Protein AF-A0A7C3BXK2-F1 (afdb_monomer)

Mean predicted aligned error: 7.18 Å

Structure (mmCIF, N/CA/C/O backbone):
data_AF-A0A7C3BXK2-F1
#
_entry.id   AF-A0A7C3BXK2-F1
#
loop_
_atom_site.group_PDB
_atom_site.id
_atom_site.type_symbol
_atom_site.label_atom_id
_atom_site.label_alt_id
_atom_site.label_comp_id
_atom_site.label_asym_id
_atom_site.label_entity_id
_atom_site.label_seq_id
_atom_site.pdbx_PDB_ins_code
_atom_site.Cartn_x
_atom_site.Cartn_y
_atom_site.Cartn_z
_atom_site.occupancy
_atom_site.B_iso_or_equiv
_atom_site.auth_seq_id
_atom_site.auth_comp_id
_atom_site.auth_asym_id
_atom_site.auth_atom_id
_atom_site.pdbx_PDB_model_num
ATOM 1 N N . MET A 1 1 ? 14.398 -15.012 27.381 1.00 55.31 1 MET A N 1
ATOM 2 C CA . MET A 1 1 ? 14.846 -15.913 26.295 1.00 55.31 1 MET A CA 1
ATOM 3 C C . MET A 1 1 ? 15.628 -15.078 25.294 1.00 55.31 1 MET A C 1
ATOM 5 O O . MET A 1 1 ? 15.140 -14.000 24.971 1.00 55.31 1 MET A O 1
ATOM 9 N N . PRO A 1 2 ? 16.831 -15.483 24.858 1.00 60.19 2 PRO A N 1
ATOM 10 C CA . PRO A 1 2 ? 17.572 -14.705 23.875 1.00 60.19 2 PRO A CA 1
ATOM 11 C C . PRO A 1 2 ? 16.828 -14.725 22.532 1.00 60.19 2 PRO A C 1
ATOM 13 O O . PRO A 1 2 ? 16.248 -15.742 22.150 1.00 60.19 2 PRO A O 1
ATOM 16 N N . SER A 1 3 ? 16.816 -13.583 21.844 1.00 68.50 3 SER A N 1
ATOM 17 C CA . SER A 1 3 ? 16.244 -13.423 20.504 1.00 68.50 3 SER A CA 1
ATOM 18 C C . SER A 1 3 ? 16.869 -14.439 19.537 1.00 68.50 3 SER A C 1
ATOM 20 O O . SER A 1 3 ? 18.087 -14.466 19.355 1.00 68.50 3 SER A O 1
ATOM 22 N N . LYS A 1 4 ? 16.044 -15.314 18.950 1.00 73.50 4 LYS A N 1
ATOM 23 C CA . LYS A 1 4 ? 16.469 -16.326 17.974 1.00 73.50 4 LYS A CA 1
ATOM 24 C C . LYS A 1 4 ? 16.441 -15.684 16.586 1.00 73.50 4 LYS A C 1
ATOM 26 O O . LYS A 1 4 ? 15.408 -15.163 16.181 1.00 73.50 4 LYS A O 1
ATOM 31 N N . ARG A 1 5 ? 17.559 -15.710 15.854 1.00 74.25 5 ARG A N 1
ATOM 32 C CA . ARG A 1 5 ? 17.650 -15.165 14.487 1.00 74.25 5 ARG A CA 1
ATOM 33 C C . ARG A 1 5 ? 16.663 -15.912 13.575 1.00 74.25 5 ARG A C 1
ATOM 35 O O . ARG A 1 5 ? 16.865 -17.092 13.309 1.00 74.25 5 ARG A O 1
ATOM 42 N N . THR A 1 6 ? 15.595 -15.246 13.132 1.00 82.06 6 THR A N 1
ATOM 43 C CA . THR A 1 6 ? 14.531 -15.831 12.287 1.00 82.06 6 THR A CA 1
ATOM 44 C C . THR A 1 6 ? 14.745 -15.612 10.786 1.00 82.06 6 THR A C 1
ATOM 46 O O . THR A 1 6 ? 14.051 -16.225 9.983 1.00 82.06 6 THR A O 1
ATOM 49 N N . GLY A 1 7 ? 15.714 -14.781 10.389 1.00 76.75 7 GLY A N 1
ATOM 50 C CA . GLY A 1 7 ? 16.035 -14.514 8.986 1.00 76.75 7 GLY A CA 1
ATOM 51 C C . GLY A 1 7 ? 17.054 -13.387 8.808 1.00 76.75 7 GLY A C 1
ATOM 52 O O . GLY A 1 7 ? 17.555 -12.825 9.785 1.00 76.75 7 GLY A O 1
ATOM 53 N N . ILE A 1 8 ? 17.374 -13.073 7.552 1.00 77.88 8 ILE A N 1
ATOM 54 C CA 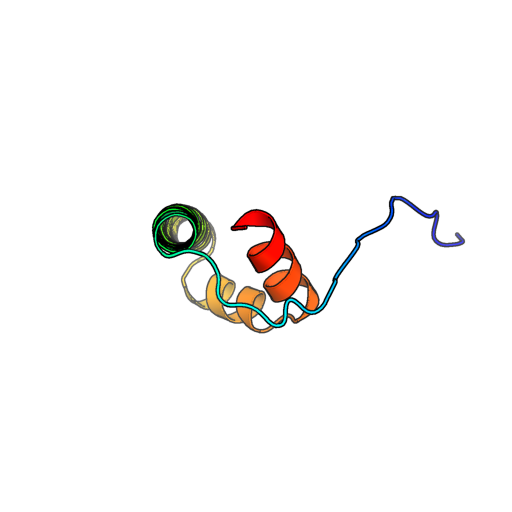. ILE A 1 8 ? 18.185 -11.916 7.152 1.00 77.88 8 ILE A CA 1
ATOM 55 C C . ILE A 1 8 ? 17.304 -11.036 6.265 1.00 77.88 8 ILE A C 1
ATOM 57 O O . ILE A 1 8 ? 16.859 -11.486 5.213 1.00 77.88 8 ILE A O 1
ATOM 61 N N . ALA A 1 9 ? 17.054 -9.797 6.687 1.00 64.19 9 ALA A N 1
ATOM 62 C CA . ALA A 1 9 ? 16.452 -8.776 5.838 1.00 64.19 9 ALA A CA 1
ATOM 63 C C . ALA A 1 9 ? 17.584 -7.957 5.209 1.00 64.19 9 ALA A C 1
ATOM 65 O O . ALA A 1 9 ? 18.341 -7.300 5.922 1.00 64.19 9 ALA A O 1
ATOM 66 N N . ASN A 1 10 ? 17.729 -8.023 3.887 1.00 67.12 10 ASN A N 1
ATOM 67 C CA . ASN A 1 10 ? 18.625 -7.132 3.156 1.00 67.12 10 ASN A CA 1
ATOM 68 C C . ASN A 1 10 ? 17.854 -5.853 2.838 1.00 67.12 10 ASN A C 1
ATOM 70 O O . ASN A 1 10 ? 16.866 -5.909 2.112 1.00 67.12 10 ASN A O 1
ATOM 74 N N . LEU A 1 11 ? 18.303 -4.716 3.375 1.00 62.34 11 LEU A N 1
ATOM 75 C CA . LEU A 1 11 ? 17.679 -3.406 3.150 1.00 62.34 11 LEU A CA 1
ATOM 76 C C . LEU A 1 11 ? 18.658 -2.473 2.411 1.00 62.34 11 LEU A C 1
ATOM 78 O O . LEU A 1 11 ? 19.129 -1.495 2.993 1.00 62.34 11 LEU A O 1
ATOM 82 N N . PRO A 1 12 ? 19.057 -2.803 1.166 1.00 66.75 12 PRO A N 1
ATOM 83 C CA . PRO A 1 12 ? 19.986 -1.977 0.406 1.00 66.75 12 PRO A CA 1
ATOM 84 C C . PRO A 1 12 ? 19.358 -0.617 0.071 1.00 66.75 12 PRO A C 1
ATOM 86 O O . PRO A 1 12 ? 18.184 -0.530 -0.289 1.00 66.75 12 PRO A O 1
ATOM 89 N N . LEU A 1 13 ? 20.153 0.455 0.139 1.00 64.75 13 LEU A N 1
ATOM 90 C CA . LEU A 1 13 ? 19.754 1.733 -0.446 1.00 64.75 13 LEU A CA 1
ATOM 91 C C . LEU A 1 13 ? 19.839 1.619 -1.973 1.00 64.75 13 LEU A C 1
ATOM 93 O O . LEU A 1 13 ? 20.926 1.544 -2.543 1.00 64.75 13 LEU A O 1
ATOM 97 N N . HIS A 1 14 ? 18.693 1.617 -2.649 1.00 69.44 14 HIS A N 1
ATOM 98 C CA . HIS A 1 14 ? 18.654 1.696 -4.105 1.00 69.44 14 HIS A CA 1
ATOM 99 C C . HIS A 1 14 ? 18.854 3.151 -4.551 1.00 69.44 14 HIS A C 1
ATOM 101 O O . HIS A 1 14 ? 18.027 4.014 -4.280 1.00 69.44 14 HIS A O 1
ATOM 107 N N . HIS A 1 15 ? 19.957 3.428 -5.251 1.00 73.75 15 HIS A N 1
ATOM 108 C CA . HIS A 1 15 ? 20.281 4.770 -5.764 1.00 73.75 15 HIS A CA 1
ATOM 109 C C . HIS A 1 15 ? 19.599 5.097 -7.111 1.00 73.75 15 HIS A C 1
ATOM 111 O O . HIS A 1 15 ? 19.725 6.209 -7.621 1.00 73.75 15 HIS A O 1
ATOM 117 N N . GLY A 1 16 ? 18.898 4.126 -7.707 1.00 79.88 16 GLY A N 1
ATOM 118 C CA . GLY A 1 16 ? 18.162 4.267 -8.966 1.00 79.88 16 GLY A CA 1
ATOM 119 C C . GLY A 1 16 ? 16.669 4.536 -8.761 1.00 79.88 16 GLY A C 1
ATOM 120 O O . GLY A 1 16 ? 16.138 4.400 -7.663 1.00 79.88 16 GLY A O 1
ATOM 121 N N . ARG A 1 17 ? 15.967 4.895 -9.840 1.00 81.44 17 ARG A N 1
ATOM 122 C CA . ARG A 1 17 ? 14.498 4.985 -9.836 1.00 81.44 17 ARG A CA 1
ATOM 123 C C . ARG A 1 17 ? 13.894 3.628 -10.175 1.00 81.44 17 ARG A C 1
ATOM 125 O O . ARG A 1 17 ? 14.390 2.947 -11.072 1.00 81.44 17 ARG A O 1
ATOM 132 N N . ALA A 1 18 ? 12.791 3.278 -9.518 1.00 86.69 18 ALA A N 1
ATOM 133 C CA . ALA A 1 18 ? 11.990 2.130 -9.923 1.00 86.69 18 ALA A CA 1
ATOM 134 C C . ALA A 1 18 ? 11.545 2.303 -11.392 1.00 86.69 18 ALA A C 1
ATOM 136 O O . ALA A 1 18 ? 11.058 3.382 -11.757 1.00 86.69 18 ALA A O 1
ATOM 137 N N . PRO A 1 19 ? 11.698 1.279 -12.253 1.00 93.06 19 PRO A N 1
ATOM 138 C CA . PRO A 1 19 ? 11.171 1.321 -13.610 1.00 93.06 19 PRO A CA 1
ATOM 139 C C . PRO A 1 19 ? 9.674 1.653 -13.611 1.00 93.06 19 PRO A C 1
ATOM 141 O O . PRO A 1 19 ? 8.924 1.155 -12.771 1.0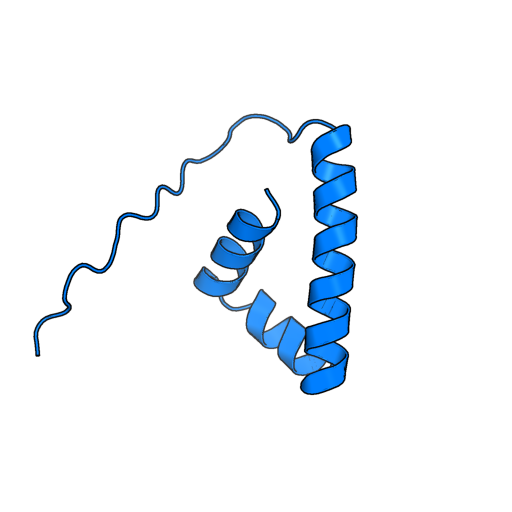0 93.06 19 PRO A O 1
ATOM 144 N N . ARG A 1 20 ? 9.221 2.457 -14.581 1.00 94.44 20 ARG A N 1
ATOM 145 C CA . ARG A 1 20 ? 7.823 2.927 -14.680 1.00 94.44 20 ARG A CA 1
ATOM 146 C C . ARG A 1 20 ? 6.810 1.780 -14.565 1.00 94.44 20 ARG A C 1
ATOM 148 O O . ARG A 1 20 ? 5.868 1.873 -13.787 1.00 94.44 20 ARG A 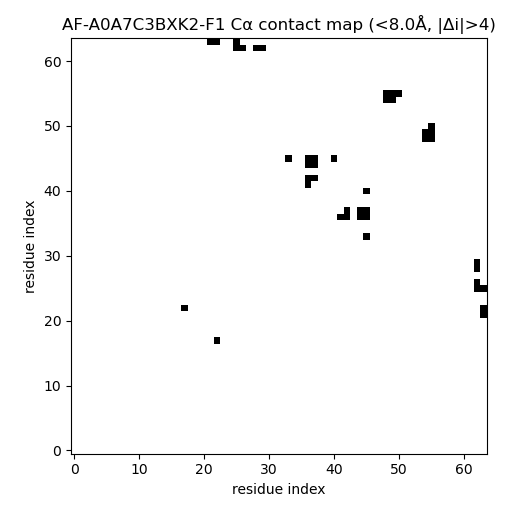O 1
ATOM 155 N N . TRP A 1 21 ? 7.063 0.681 -15.277 1.00 95.50 21 TRP A N 1
ATOM 156 C CA . TRP A 1 21 ? 6.201 -0.502 -15.286 1.00 95.50 21 TRP A CA 1
ATOM 157 C C . TRP A 1 21 ? 6.096 -1.188 -13.916 1.00 95.50 21 TRP A C 1
ATOM 159 O O . TRP A 1 21 ? 5.048 -1.748 -13.599 1.00 95.50 21 TRP A O 1
ATOM 169 N N . LEU A 1 22 ? 7.167 -1.159 -13.114 1.00 94.38 22 LEU A N 1
ATOM 170 C CA . LEU A 1 22 ? 7.183 -1.747 -11.776 1.00 94.38 22 LEU A CA 1
ATOM 171 C C . LEU A 1 22 ? 6.395 -0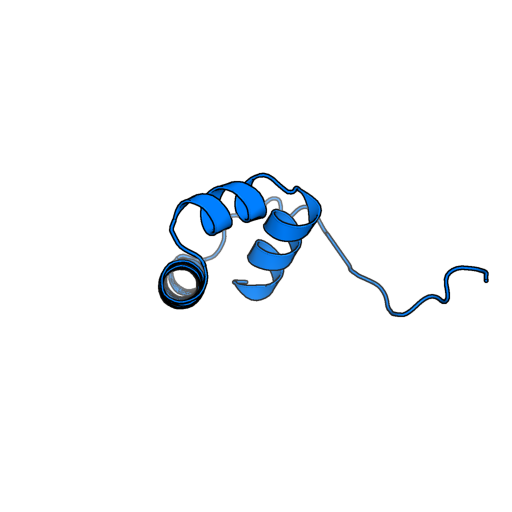.854 -10.831 1.00 94.38 22 LEU A C 1
ATOM 173 O O . LEU A 1 22 ? 5.476 -1.324 -10.169 1.00 94.38 22 LEU A O 1
ATOM 177 N N . PHE A 1 23 ? 6.687 0.445 -10.850 1.00 95.25 23 PHE A N 1
ATOM 178 C CA . PHE A 1 23 ? 5.981 1.420 -10.031 1.00 95.25 23 PHE A CA 1
ATOM 179 C C . PHE A 1 23 ? 4.464 1.383 -10.274 1.00 95.25 23 PHE A C 1
ATOM 181 O O . PHE A 1 23 ? 3.683 1.410 -9.328 1.00 95.25 23 PHE A O 1
ATOM 188 N N . ASP A 1 24 ? 4.025 1.233 -11.526 1.00 97.06 24 ASP A N 1
ATOM 189 C CA . ASP A 1 24 ? 2.598 1.108 -11.848 1.00 97.06 24 ASP A CA 1
ATOM 190 C C . ASP A 1 24 ? 1.945 -0.143 -11.238 1.00 97.06 24 ASP A C 1
ATOM 192 O O . ASP A 1 24 ? 0.754 -0.125 -10.920 1.00 97.06 24 ASP A O 1
ATOM 196 N N . ARG A 1 25 ? 2.700 -1.231 -11.043 1.00 97.12 25 ARG A N 1
ATOM 197 C CA . ARG A 1 25 ? 2.226 -2.422 -10.318 1.00 97.12 25 ARG A CA 1
ATOM 198 C C . ARG A 1 25 ? 2.244 -2.208 -8.805 1.00 97.12 25 ARG A C 1
ATOM 200 O O . ARG A 1 25 ? 1.259 -2.548 -8.154 1.00 97.1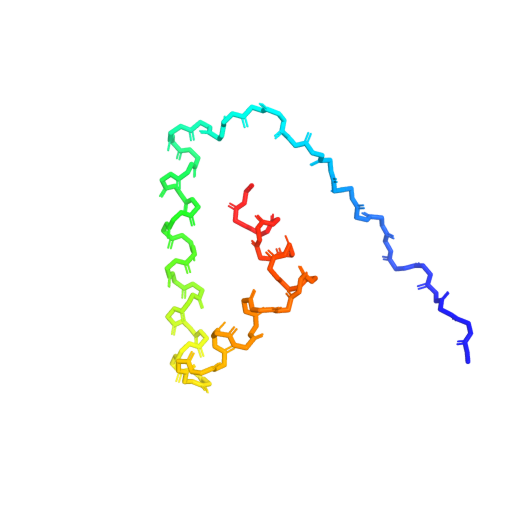2 25 ARG A O 1
ATOM 207 N N . MET A 1 26 ? 3.303 -1.595 -8.273 1.00 97.69 26 MET A N 1
ATOM 208 C CA . MET A 1 26 ? 3.427 -1.249 -6.851 1.00 97.69 26 MET A CA 1
ATOM 209 C C . MET A 1 26 ? 2.242 -0.402 -6.386 1.00 97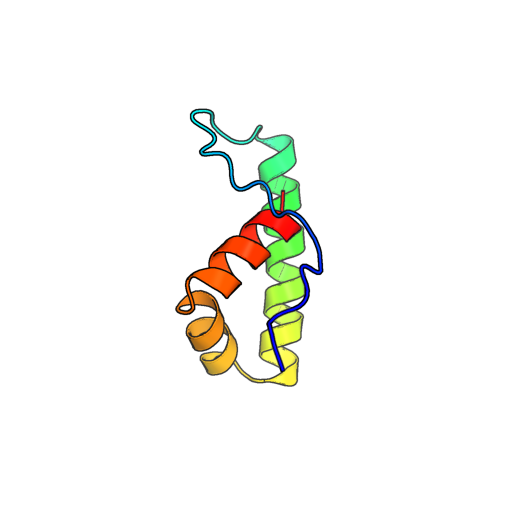.69 26 MET A C 1
ATOM 211 O O . MET A 1 26 ? 1.628 -0.712 -5.374 1.00 97.69 26 MET A O 1
ATOM 215 N N . VAL A 1 27 ? 1.865 0.625 -7.156 1.00 97.88 27 VAL A N 1
ATOM 216 C CA . VAL A 1 27 ? 0.731 1.505 -6.826 1.00 97.88 27 VAL A CA 1
ATOM 217 C C . VAL A 1 27 ? -0.586 0.731 -6.769 1.00 97.88 27 VAL A C 1
ATOM 219 O O . VAL A 1 27 ? -1.372 0.926 -5.842 1.00 97.88 27 VAL A O 1
ATOM 222 N N . LYS A 1 28 ? -0.830 -0.170 -7.730 1.00 98.19 28 LYS A N 1
ATOM 223 C CA . LYS A 1 28 ? -2.045 -1.000 -7.742 1.00 98.19 28 LYS A CA 1
ATOM 224 C C . LYS A 1 28 ? -2.110 -1.903 -6.513 1.00 98.19 28 LYS A C 1
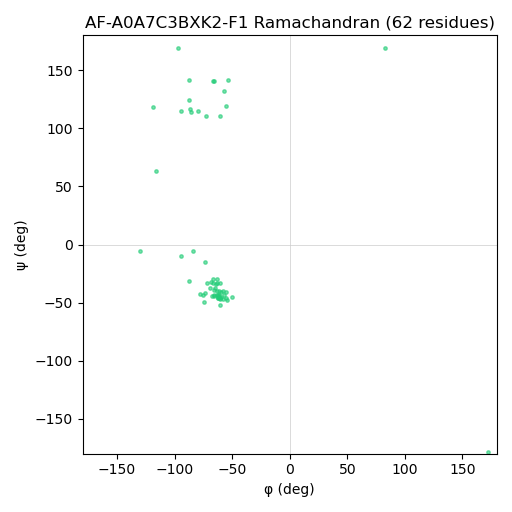ATOM 226 O O . LYS A 1 28 ? -3.144 -1.950 -5.860 1.00 98.19 28 LYS A O 1
ATOM 231 N N . LEU A 1 29 ? -1.008 -2.564 -6.163 1.00 98.38 29 LEU A N 1
ATOM 232 C CA . LEU A 1 29 ? -0.951 -3.419 -4.977 1.00 98.38 29 LEU A CA 1
ATOM 233 C C . LEU A 1 29 ? -1.096 -2.613 -3.676 1.00 98.38 29 LEU A C 1
ATOM 235 O O . LEU A 1 29 ? -1.865 -2.996 -2.797 1.00 98.38 29 LEU A O 1
ATOM 239 N N . ALA A 1 30 ? -0.412 -1.471 -3.573 1.00 98.25 30 ALA A N 1
ATOM 240 C CA . ALA A 1 30 ? -0.490 -0.583 -2.417 1.00 98.25 30 ALA A CA 1
ATOM 241 C C . ALA A 1 30 ? -1.923 -0.109 -2.161 1.00 98.25 30 ALA A C 1
ATOM 243 O O . ALA A 1 30 ? -2.355 -0.057 -1.008 1.00 98.25 30 ALA A O 1
ATOM 244 N N . ARG A 1 31 ? -2.670 0.193 -3.231 1.00 98.50 31 ARG A N 1
ATOM 245 C CA . ARG A 1 31 ? -4.083 0.565 -3.154 1.00 98.50 31 ARG A CA 1
ATOM 246 C C . ARG A 1 31 ? -4.920 -0.549 -2.535 1.00 98.50 31 ARG A C 1
ATOM 248 O O . ARG A 1 31 ? -5.633 -0.276 -1.577 1.00 98.50 31 ARG A O 1
ATOM 255 N N . GLU A 1 32 ? -4.818 -1.778 -3.035 1.00 98.56 32 GLU A N 1
ATOM 256 C CA . GLU A 1 32 ? -5.640 -2.887 -2.529 1.00 98.56 32 GLU A CA 1
ATOM 257 C C . GLU A 1 32 ? -5.300 -3.241 -1.073 1.00 98.56 32 GLU A C 1
ATOM 259 O O . GLU A 1 32 ? -6.205 -3.444 -0.265 1.00 98.56 32 GLU A O 1
ATOM 264 N N . ILE A 1 33 ? -4.016 -3.216 -0.691 1.00 98.31 33 ILE A N 1
ATOM 265 C CA . ILE A 1 33 ? -3.611 -3.413 0.713 1.00 98.31 33 ILE A CA 1
ATOM 266 C C . ILE A 1 33 ? -4.159 -2.289 1.601 1.00 98.31 33 ILE A C 1
ATOM 268 O O . ILE A 1 33 ? -4.666 -2.554 2.690 1.00 98.31 33 ILE A O 1
ATOM 272 N N . THR A 1 34 ? -4.086 -1.037 1.143 1.00 98.44 34 THR A N 1
ATOM 273 C CA . THR A 1 34 ? -4.628 0.109 1.887 1.00 98.44 34 THR A CA 1
ATOM 274 C C . THR A 1 34 ? -6.137 -0.024 2.068 1.00 98.44 34 THR A C 1
ATOM 276 O O . THR A 1 34 ? -6.627 0.163 3.176 1.00 98.44 34 THR A O 1
ATOM 279 N N . ILE A 1 35 ? -6.872 -0.393 1.012 1.00 98.69 35 ILE A N 1
ATOM 280 C CA . ILE A 1 35 ? -8.322 -0.618 1.081 1.00 98.69 35 ILE A CA 1
ATOM 281 C C . ILE A 1 35 ? -8.644 -1.701 2.114 1.00 98.69 35 ILE A C 1
ATOM 283 O O . ILE A 1 35 ? -9.509 -1.472 2.952 1.00 98.69 35 ILE A O 1
ATOM 287 N N . ALA A 1 36 ? -7.930 -2.830 2.102 1.00 98.62 36 ALA A N 1
ATOM 288 C CA . ALA A 1 36 ? -8.141 -3.905 3.071 1.00 98.62 36 ALA A CA 1
ATOM 289 C C . ALA A 1 36 ? -7.901 -3.438 4.518 1.00 98.62 36 ALA A C 1
ATOM 291 O O . ALA A 1 36 ? -8.737 -3.658 5.389 1.00 98.62 36 ALA A O 1
ATOM 292 N N . ILE A 1 37 ? -6.800 -2.720 4.775 1.00 98.44 37 ILE A N 1
ATOM 293 C CA . ILE A 1 37 ? -6.500 -2.186 6.115 1.00 98.44 37 ILE A CA 1
ATOM 294 C C . ILE A 1 37 ? -7.585 -1.207 6.571 1.00 98.44 37 ILE A C 1
ATOM 296 O O . ILE A 1 37 ? -8.031 -1.274 7.713 1.00 98.44 37 ILE A O 1
ATOM 300 N N . VAL A 1 38 ? -8.011 -0.295 5.698 1.00 98.69 38 VAL A N 1
ATOM 301 C CA . VAL A 1 38 ? -9.022 0.711 6.044 1.00 98.69 38 VAL A CA 1
ATOM 302 C C . VAL A 1 38 ? -10.395 0.073 6.250 1.00 98.69 38 VAL A C 1
ATOM 304 O O . VAL A 1 38 ? -11.113 0.495 7.153 1.00 98.69 38 VAL A O 1
ATOM 307 N N . ALA A 1 39 ? -10.756 -0.940 5.461 1.00 98.69 39 ALA A N 1
ATOM 308 C CA . ALA A 1 39 ? -12.014 -1.664 5.619 1.00 98.69 39 ALA A CA 1
ATOM 309 C C . ALA A 1 39 ? -12.093 -2.396 6.969 1.00 98.69 39 ALA A C 1
ATOM 311 O O . ALA A 1 39 ? -13.140 -2.364 7.612 1.00 98.69 39 ALA A O 1
ATOM 312 N N . ASP A 1 40 ? -10.984 -2.991 7.417 1.00 98.69 40 ASP A N 1
ATOM 313 C CA . ASP A 1 40 ? -10.953 -3.806 8.637 1.00 98.69 40 ASP A CA 1
ATOM 314 C C . ASP A 1 40 ? -10.689 -2.988 9.913 1.00 98.69 40 ASP A C 1
ATOM 316 O O . ASP A 1 40 ? -11.156 -3.353 10.993 1.00 98.69 40 ASP A O 1
ATOM 320 N N . TYR A 1 41 ? -9.927 -1.892 9.814 1.00 98.50 41 TYR A N 1
ATOM 321 C CA . TYR A 1 41 ? -9.408 -1.160 10.978 1.00 98.50 41 TYR A CA 1
ATOM 322 C C . TYR A 1 41 ? -9.649 0.358 10.948 1.00 98.50 41 TYR A C 1
ATOM 324 O O . TYR A 1 41 ? -9.338 1.046 11.921 1.00 98.50 41 TYR A O 1
ATOM 332 N N . GLY A 1 42 ? -10.192 0.898 9.856 1.00 98.44 42 GLY A N 1
ATOM 333 C CA . GLY A 1 42 ? -10.397 2.332 9.664 1.00 98.44 42 GLY A CA 1
ATOM 334 C C . GLY A 1 42 ? -9.157 3.096 9.163 1.00 98.44 42 GLY A C 1
ATOM 335 O O . GLY A 1 42 ? -8.042 2.569 9.125 1.00 98.44 42 GLY A O 1
ATOM 336 N N . PRO A 1 43 ? -9.333 4.365 8.748 1.00 98.19 43 PRO A N 1
ATOM 337 C CA . PRO A 1 43 ? -8.269 5.179 8.151 1.00 98.19 43 PRO A CA 1
ATOM 338 C C . PRO A 1 43 ? -7.134 5.530 9.125 1.00 98.19 43 PRO A C 1
ATOM 340 O O . PRO A 1 43 ? -5.974 5.587 8.712 1.00 98.19 43 PRO A O 1
ATOM 343 N N . ASP A 1 44 ? -7.437 5.710 10.411 1.00 98.56 44 ASP A N 1
ATOM 344 C CA . ASP A 1 44 ? -6.440 6.075 11.426 1.00 98.56 44 ASP A CA 1
ATOM 345 C C . ASP A 1 44 ? -5.383 4.981 11.617 1.00 98.56 44 ASP A C 1
ATOM 347 O O . ASP A 1 44 ? -4.201 5.274 11.814 1.00 98.56 44 ASP A O 1
ATOM 351 N N . GLU A 1 45 ? -5.774 3.710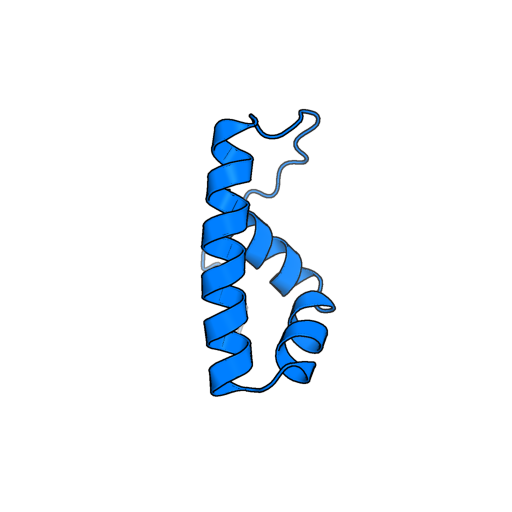 11.483 1.00 98.50 45 GLU A N 1
ATOM 352 C CA . GLU A 1 45 ? -4.843 2.585 11.575 1.00 98.50 45 GLU A CA 1
ATOM 353 C C . GLU A 1 45 ? -3.824 2.601 10.429 1.00 98.50 45 GLU A C 1
ATOM 355 O O . GLU A 1 45 ? -2.645 2.311 10.649 1.00 98.50 45 GLU A O 1
ATOM 360 N N . MET A 1 46 ? -4.242 2.980 9.216 1.00 98.06 46 MET A N 1
ATOM 361 C CA . MET A 1 46 ? -3.322 3.109 8.086 1.00 98.06 46 MET A CA 1
ATOM 362 C C . MET A 1 46 ? -2.267 4.183 8.364 1.00 98.06 46 MET A C 1
ATOM 364 O O . MET A 1 46 ? -1.074 3.940 8.174 1.00 98.06 46 MET A O 1
ATOM 368 N N . LEU A 1 47 ? -2.682 5.346 8.873 1.00 97.88 47 LEU A N 1
ATOM 369 C CA . LEU A 1 47 ? -1.755 6.419 9.242 1.00 97.88 47 LEU A CA 1
ATOM 370 C C . LEU A 1 47 ? -0.805 5.974 10.361 1.00 97.88 47 LEU A C 1
ATOM 372 O O . LEU A 1 47 ? 0.403 6.181 10.260 1.00 97.88 47 LEU A O 1
ATOM 376 N N . ARG A 1 48 ? -1.320 5.292 11.391 1.00 98.50 48 ARG A N 1
ATOM 377 C CA . ARG A 1 48 ? -0.510 4.765 12.497 1.00 98.50 48 ARG A CA 1
ATOM 378 C C . ARG A 1 48 ? 0.554 3.779 12.010 1.00 98.50 48 ARG A C 1
ATOM 380 O O . ARG A 1 48 ? 1.707 3.865 12.430 1.00 98.50 48 ARG A O 1
ATOM 387 N N . ARG A 1 49 ? 0.184 2.853 11.119 1.00 97.75 49 ARG A N 1
ATOM 388 C CA . ARG A 1 49 ? 1.101 1.874 10.513 1.00 97.75 49 ARG A CA 1
ATOM 389 C C . ARG A 1 49 ? 2.145 2.544 9.629 1.00 97.75 49 ARG A C 1
ATOM 391 O O . ARG A 1 49 ? 3.326 2.231 9.742 1.00 97.75 49 ARG A O 1
ATOM 398 N N . MET A 1 50 ? 1.730 3.500 8.804 1.00 96.69 50 MET A N 1
ATOM 399 C CA . MET A 1 50 ? 2.623 4.224 7.901 1.00 96.69 50 MET A CA 1
ATOM 400 C C . MET A 1 50 ? 3.633 5.103 8.657 1.00 96.69 50 MET A C 1
ATOM 402 O O . MET A 1 50 ? 4.765 5.253 8.206 1.00 96.69 50 MET A O 1
ATOM 406 N N . SER A 1 51 ? 3.272 5.602 9.843 1.00 97.12 51 SER A N 1
ATOM 407 C CA . SER A 1 51 ? 4.184 6.315 10.751 1.00 97.12 51 SER A CA 1
ATOM 408 C C . SER A 1 51 ? 5.194 5.404 11.464 1.00 97.12 51 SER A C 1
ATOM 410 O O . SER A 1 51 ? 6.167 5.899 12.032 1.00 97.12 51 SER A O 1
ATOM 412 N N . HIS A 1 52 ? 4.997 4.081 11.466 1.00 96.88 52 HIS A N 1
ATOM 413 C CA . HIS A 1 52 ? 5.926 3.146 12.096 1.00 96.88 52 HIS A CA 1
ATOM 414 C C . HIS A 1 52 ? 7.061 2.780 11.120 1.00 96.88 52 HIS A C 1
ATOM 416 O O . HIS A 1 52 ? 6.809 2.085 10.132 1.00 96.88 52 HIS A O 1
ATOM 422 N N . PRO A 1 53 ? 8.327 3.160 11.385 1.00 93.00 53 PRO A N 1
ATOM 423 C CA . PRO A 1 53 ? 9.408 3.080 10.396 1.00 93.00 53 PRO A CA 1
ATOM 424 C C . PRO A 1 53 ? 9.661 1.655 9.889 1.00 93.00 53 PRO A C 1
ATOM 426 O O . PRO A 1 53 ? 9.806 1.442 8.688 1.00 93.00 53 PRO A O 1
ATOM 429 N N . TYR A 1 54 ? 9.620 0.655 10.774 1.00 91.88 54 TYR A N 1
ATOM 430 C CA . TYR A 1 54 ? 9.777 -0.744 10.363 1.00 91.88 54 TYR A CA 1
ATOM 431 C C . TYR A 1 54 ? 8.598 -1.255 9.530 1.00 91.88 54 TYR A C 1
ATOM 433 O O . TYR A 1 54 ? 8.785 -2.097 8.656 1.00 91.88 54 TYR A O 1
ATOM 441 N N . TRP A 1 55 ? 7.384 -0.761 9.795 1.00 96.06 55 TRP A N 1
ATOM 442 C CA . TRP A 1 55 ? 6.204 -1.192 9.048 1.00 96.06 55 TRP A CA 1
ATOM 443 C C . TRP A 1 55 ? 6.204 -0.550 7.664 1.00 96.06 55 TRP A C 1
ATOM 445 O O . TRP A 1 55 ? 6.004 -1.247 6.678 1.00 96.06 55 TRP A O 1
ATOM 455 N N . PHE A 1 56 ? 6.524 0.745 7.580 1.00 95.3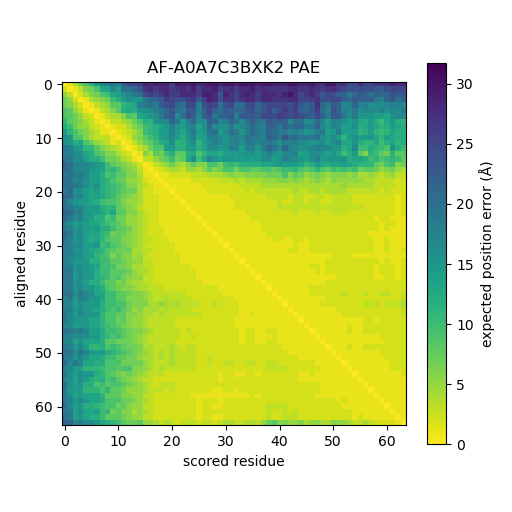1 56 PHE A N 1
ATOM 456 C CA . PHE A 1 56 ? 6.685 1.452 6.312 1.00 95.31 56 PHE A CA 1
ATOM 457 C C . PHE A 1 56 ? 7.749 0.799 5.422 1.00 95.31 56 PHE A C 1
ATOM 459 O O . PHE A 1 56 ? 7.522 0.581 4.233 1.00 95.31 56 PHE A O 1
ATOM 466 N N . GLN A 1 57 ? 8.883 0.413 6.007 1.00 90.69 57 GLN A N 1
ATOM 467 C CA . GLN A 1 57 ? 9.944 -0.259 5.268 1.00 90.69 57 GLN A CA 1
ATOM 468 C C . GLN A 1 57 ? 9.529 -1.658 4.794 1.00 90.69 57 GLN A C 1
ATOM 470 O O . GLN A 1 57 ? 9.736 -1.990 3.629 1.00 90.69 57 GLN A O 1
ATOM 475 N N . ALA A 1 58 ? 8.887 -2.452 5.657 1.00 93.94 58 ALA A N 1
ATOM 476 C CA . ALA A 1 58 ? 8.351 -3.758 5.275 1.00 93.94 58 ALA A CA 1
ATOM 477 C C . ALA A 1 58 ? 7.276 -3.642 4.183 1.00 93.94 58 ALA A C 1
ATOM 479 O O . ALA A 1 58 ? 7.265 -4.436 3.246 1.00 93.94 58 ALA A O 1
ATOM 480 N N . PHE A 1 59 ? 6.410 -2.631 4.270 1.00 96.12 59 PHE A N 1
ATOM 481 C CA . PHE A 1 59 ? 5.411 -2.334 3.252 1.00 96.12 59 PHE A CA 1
ATOM 482 C C . PHE A 1 59 ? 6.077 -2.031 1.907 1.00 96.12 59 PHE A C 1
ATOM 484 O O . PHE A 1 59 ? 5.724 -2.657 0.915 1.00 96.12 59 PHE A O 1
ATOM 491 N N . GLY A 1 60 ? 7.111 -1.183 1.882 1.00 93.00 60 GLY A N 1
ATOM 492 C CA . GLY A 1 60 ? 7.925 -0.950 0.684 1.00 93.00 60 GLY A CA 1
ATOM 493 C C . GLY A 1 60 ? 8.496 -2.241 0.087 1.00 93.00 60 GLY A C 1
ATOM 494 O O . GLY A 1 60 ? 8.318 -2.486 -1.102 1.00 93.00 60 GLY A O 1
ATOM 495 N N . CYS A 1 61 ? 9.086 -3.112 0.914 1.00 91.62 61 CYS A N 1
ATOM 496 C CA . CYS A 1 61 ? 9.618 -4.406 0.465 1.00 91.62 61 CYS A CA 1
ATOM 497 C C . CYS A 1 61 ? 8.552 -5.337 -0.139 1.00 91.62 61 CYS A C 1
ATOM 499 O O . CYS A 1 61 ? 8.867 -6.115 -1.034 1.00 91.62 61 CYS A O 1
ATOM 501 N N . VAL A 1 62 ? 7.309 -5.291 0.353 1.00 94.44 62 VAL A N 1
ATOM 502 C CA . VAL A 1 62 ? 6.194 -6.078 -0.203 1.00 94.44 62 VAL A CA 1
ATOM 503 C C . VAL A 1 62 ? 5.750 -5.536 -1.561 1.00 94.44 62 VAL A C 1
ATOM 505 O O . VAL A 1 62 ? 5.320 -6.309 -2.416 1.00 94.44 62 VAL A O 1
ATOM 508 N N . LEU A 1 63 ? 5.835 -4.221 -1.768 1.00 95.19 63 LEU A N 1
ATOM 509 C CA . LEU A 1 63 ? 5.405 -3.596 -3.015 1.00 95.19 63 LEU A CA 1
ATOM 510 C C . LEU A 1 63 ? 6.380 -3.859 -4.166 1.00 95.19 63 LEU A C 1
ATOM 512 O O . LEU A 1 63 ? 5.916 -4.132 -5.276 1.00 95.19 63 LEU A O 1
ATOM 516 N N . GLY A 1 64 ? 7.691 -3.782 -3.917 1.00 87.56 64 GLY A N 1
ATOM 517 C CA . GLY A 1 64 ? 8.730 -3.994 -4.931 1.00 87.56 64 GLY A CA 1
ATOM 518 C C . GLY A 1 64 ? 10.006 -3.205 -4.690 1.00 87.56 64 GLY A C 1
ATOM 519 O O . GLY A 1 64 ? 9.909 -2.034 -4.263 1.00 87.56 64 GLY A O 1
#

Foldseek 3Di:
DDDDPPDDDDQDDDPDDDPPVLVVQLVVVLVVVQVVCCVVPNPVVVVVQCPPVVSVSVSVVVSD

Sequence (64 aa):
MPSKRTGIANLPLHHGRAPRWLFDRMVKLAREITIAIVADYGPDEMLRRMSHPYWFQAFGCVLG

Radius of gyration: 14.49 Å; Cα contacts (8 Å, |Δi|>4): 22; chains: 1; bounding box: 32×23×42 Å

pLDDT: mean 89.4, std 12.29, range [55.31, 98.69]

Solvent-accessible surface area (backbone atoms only — not comparable to full-atom values): 4062 Å² total; per-residue (Å²): 130,82,87,72,87,87,77,83,85,86,83,77,87,75,93,68,78,78,54,68,77,55,48,59,49,24,54,55,51,52,49,56,53,48,50,52,47,33,73,76,60,33,66,68,50,53,54,56,44,58,72,34,68,70,51,38,51,52,52,45,65,73,50,103

Secondary structure (DSSP, 8-state):
-PPP-----------SPPPHHHHHHHHHHHHHHHHHHHHHH-HHHHHHHHTSHHHHHHHHHHH-